Protein AF-A0A0Q4I4J4-F1 (afdb_monomer_lite)

Seco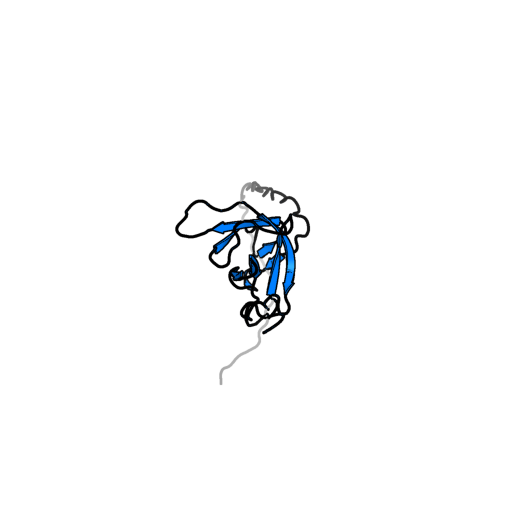ndary structure (DSSP, 8-state):
--------------------------------------------EEEGGGB-S-EE-TTS-EEEPBPTT---EEEEEETTS--TT--TTPEEEEE-SSSEEETT-EEEEE-TT--S---EEEEEEEEEE-S-TTSPPPPTT---

Radius of gyration: 31.2 Å; chains: 1; bounding box: 66×92×54 Å

Structure (mmCIF, N/CA/C/O backbone):
data_AF-A0A0Q4I4J4-F1
#
_entry.id   AF-A0A0Q4I4J4-F1
#
loop_
_atom_site.group_PDB
_atom_site.id
_atom_site.type_symbol
_atom_site.label_atom_id
_atom_site.label_alt_id
_atom_site.label_comp_id
_atom_site.label_asym_id
_atom_site.label_entity_id
_atom_site.label_seq_id
_atom_site.pdbx_PDB_ins_code
_atom_site.Cartn_x
_atom_site.Cartn_y
_atom_site.Cartn_z
_atom_site.occupancy
_atom_site.B_iso_or_equiv
_atom_site.auth_seq_id
_atom_site.auth_comp_id
_atom_site.auth_asym_id
_atom_site.auth_atom_id
_atom_site.pdbx_PDB_model_num
ATOM 1 N N . MET A 1 1 ? 38.174 52.161 -34.374 1.00 42.22 1 MET A N 1
ATOM 2 C CA . MET A 1 1 ? 38.758 51.382 -33.261 1.00 42.22 1 MET A CA 1
ATOM 3 C C . MET A 1 1 ? 38.786 52.296 -32.058 1.00 42.22 1 MET A C 1
ATOM 5 O O . MET A 1 1 ? 39.406 53.347 -32.140 1.00 42.22 1 MET A O 1
ATOM 9 N N . ILE A 1 2 ? 37.972 51.981 -31.052 1.00 45.81 2 ILE A N 1
ATOM 10 C CA . ILE A 1 2 ? 37.699 52.866 -29.919 1.00 45.81 2 ILE A CA 1
ATOM 11 C C . ILE A 1 2 ? 38.763 52.670 -28.837 1.00 45.81 2 ILE A C 1
ATOM 13 O O . ILE A 1 2 ? 39.248 51.570 -28.598 1.00 45.81 2 ILE A O 1
ATOM 17 N N . ASP A 1 3 ? 39.095 53.826 -28.287 1.00 42.03 3 ASP A N 1
ATOM 18 C CA . ASP A 1 3 ? 40.131 54.255 -27.366 1.00 42.03 3 ASP A CA 1
ATOM 19 C C . ASP A 1 3 ? 39.938 53.797 -25.900 1.00 42.03 3 ASP A C 1
ATOM 21 O O . ASP A 1 3 ? 38.825 53.477 -25.483 1.00 42.03 3 ASP A O 1
ATOM 25 N N . ARG A 1 4 ? 41.025 53.960 -25.125 1.00 48.78 4 ARG A N 1
ATOM 26 C CA . ARG A 1 4 ? 41.137 54.107 -23.650 1.00 48.78 4 ARG A CA 1
ATOM 27 C C . ARG A 1 4 ? 41.029 52.853 -22.774 1.00 48.78 4 ARG A C 1
ATOM 29 O O . ARG A 1 4 ? 40.131 52.043 -22.900 1.00 48.78 4 ARG A O 1
ATOM 36 N N . GLY A 1 5 ? 41.891 52.664 -21.779 1.00 42.19 5 GLY A N 1
ATOM 37 C CA . GLY A 1 5 ? 42.788 53.629 -21.142 1.00 42.19 5 GLY A CA 1
ATOM 38 C C . GLY A 1 5 ? 42.713 53.452 -19.630 1.00 42.19 5 GLY A C 1
ATOM 39 O O . GLY A 1 5 ? 41.722 53.794 -18.999 1.00 42.19 5 GLY A O 1
ATOM 40 N N . LYS A 1 6 ? 43.776 52.869 -19.085 1.00 48.81 6 LYS A N 1
ATOM 41 C CA . LYS A 1 6 ? 44.074 52.633 -17.671 1.00 48.81 6 LYS A CA 1
ATOM 42 C C . LYS A 1 6 ? 44.072 53.948 -16.877 1.00 48.81 6 LYS A C 1
ATOM 44 O O . LYS A 1 6 ? 44.732 54.892 -17.298 1.00 48.81 6 LYS A O 1
ATOM 49 N N . ALA A 1 7 ? 43.442 53.979 -15.705 1.00 44.41 7 ALA A N 1
ATOM 50 C CA . ALA A 1 7 ? 43.737 54.969 -14.668 1.00 44.41 7 ALA A CA 1
ATOM 51 C C . ALA A 1 7 ? 43.322 54.429 -13.293 1.00 44.41 7 ALA A C 1
ATOM 53 O O . ALA A 1 7 ? 42.141 54.215 -13.034 1.00 44.41 7 ALA A O 1
ATOM 54 N N . GLY A 1 8 ? 44.311 54.200 -12.428 1.00 47.91 8 GLY A N 1
ATOM 55 C CA . GLY A 1 8 ? 44.091 54.246 -10.986 1.00 47.91 8 GLY A CA 1
ATOM 56 C C . GLY A 1 8 ? 44.005 55.703 -10.539 1.00 47.91 8 GLY A C 1
ATOM 57 O O . GLY A 1 8 ? 44.523 56.584 -11.233 1.00 47.91 8 GLY A O 1
ATOM 58 N N . LYS A 1 9 ? 43.364 55.956 -9.398 1.00 44.50 9 LYS A N 1
ATOM 59 C CA . LYS A 1 9 ? 43.619 57.169 -8.628 1.00 44.50 9 LYS A CA 1
ATOM 60 C C . LYS A 1 9 ? 43.201 56.990 -7.175 1.00 44.50 9 LYS A C 1
ATOM 62 O O . LYS A 1 9 ? 42.030 56.792 -6.860 1.00 44.50 9 LYS A O 1
ATOM 67 N N . ASP A 1 10 ? 44.219 57.055 -6.346 1.00 49.88 10 ASP A N 1
ATOM 68 C CA . ASP A 1 10 ? 44.202 57.285 -4.915 1.00 49.88 10 ASP A CA 1
ATOM 69 C C . ASP A 1 10 ? 43.693 58.717 -4.668 1.00 49.88 10 ASP A C 1
ATOM 71 O O . ASP A 1 10 ? 43.941 59.596 -5.490 1.00 49.88 10 ASP A O 1
ATOM 75 N N . ASP A 1 11 ? 42.949 58.955 -3.586 1.00 47.47 11 ASP A N 1
ATOM 76 C CA . ASP A 1 11 ? 43.276 60.007 -2.612 1.00 47.47 11 ASP A CA 1
ATOM 77 C C . ASP A 1 11 ? 42.147 60.237 -1.600 1.00 47.47 11 ASP A C 1
ATOM 79 O O . ASP A 1 11 ? 40.969 60.438 -1.902 1.00 47.47 11 ASP A O 1
ATOM 83 N N . ILE A 1 12 ? 42.596 60.209 -0.353 1.00 48.97 12 ILE A N 1
ATOM 84 C CA . ILE A 1 12 ? 41.953 60.637 0.882 1.00 48.97 12 ILE A CA 1
ATOM 85 C C . ILE A 1 12 ? 41.789 62.168 0.848 1.00 48.97 12 ILE A C 1
ATOM 87 O O . ILE A 1 12 ? 42.652 62.839 0.294 1.00 48.97 12 ILE A O 1
ATOM 91 N N . MET A 1 13 ? 40.738 62.723 1.481 1.00 39.50 13 MET A N 1
ATOM 92 C CA . MET A 1 13 ? 40.829 63.790 2.511 1.00 39.50 13 MET A CA 1
ATOM 93 C C . MET A 1 13 ? 39.530 64.625 2.672 1.00 39.50 13 MET A C 1
ATOM 95 O O . MET A 1 13 ? 39.093 65.329 1.771 1.00 39.50 13 MET A O 1
ATOM 99 N N . THR A 1 14 ? 39.002 64.602 3.906 1.00 46.66 14 THR A N 1
ATOM 100 C CA . THR A 1 14 ? 38.382 65.720 4.660 1.00 46.66 14 THR A CA 1
ATOM 101 C C . THR A 1 14 ? 37.028 66.323 4.253 1.00 46.66 14 THR A C 1
ATOM 103 O O . THR A 1 14 ? 36.924 67.083 3.296 1.00 46.66 14 THR A O 1
ATOM 106 N N . ARG A 1 15 ? 36.040 66.153 5.154 1.00 43.78 15 ARG A N 1
ATOM 107 C CA . ARG A 1 15 ? 35.128 67.186 5.724 1.00 43.78 15 ARG A CA 1
ATOM 108 C C . ARG A 1 15 ? 34.183 66.494 6.726 1.00 43.78 15 ARG A C 1
ATOM 110 O O . ARG A 1 15 ? 33.425 65.621 6.344 1.00 43.78 15 ARG A O 1
ATOM 117 N N . SER A 1 16 ? 34.386 66.627 8.037 1.00 42.59 16 SER A N 1
ATOM 118 C CA . SER A 1 16 ? 33.850 67.687 8.909 1.00 42.59 16 SER A CA 1
ATOM 119 C C . SER A 1 16 ? 32.333 67.887 8.769 1.00 42.59 16 SER A C 1
ATOM 121 O O . SER A 1 16 ? 31.892 68.486 7.791 1.00 42.59 16 SER A O 1
ATOM 123 N N . GLY A 1 17 ? 31.559 67.436 9.767 1.00 41.88 17 GLY A N 1
ATOM 124 C CA . GLY A 1 17 ? 30.213 67.959 10.006 1.00 41.88 17 GLY A CA 1
ATOM 125 C C . GLY A 1 17 ? 29.152 66.979 10.521 1.00 41.88 17 GLY A C 1
ATOM 126 O O . GLY A 1 17 ? 28.604 66.202 9.756 1.00 41.88 17 GLY A O 1
ATOM 127 N N . ILE A 1 18 ? 28.762 67.204 11.780 1.00 52.38 18 ILE A N 1
ATOM 128 C CA . ILE A 1 18 ? 27.380 67.140 12.292 1.00 52.38 18 ILE A CA 1
ATOM 129 C C . ILE A 1 18 ? 26.865 65.768 12.768 1.00 52.38 1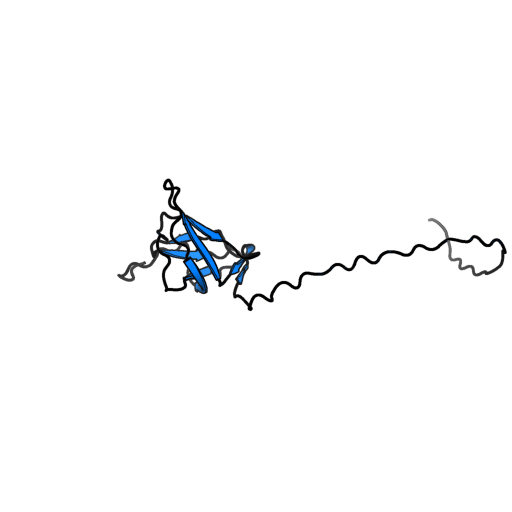8 ILE A C 1
ATOM 131 O O . ILE A 1 18 ? 26.288 64.960 12.050 1.00 52.38 18 ILE A O 1
ATOM 135 N N . THR A 1 19 ? 27.014 65.610 14.081 1.00 50.81 19 THR A N 1
ATOM 136 C CA . THR A 1 19 ? 26.124 64.956 15.044 1.00 50.81 19 THR A CA 1
ATOM 137 C C . THR A 1 19 ? 24.645 64.940 14.632 1.00 50.81 19 THR A C 1
ATOM 139 O O . THR A 1 19 ? 24.017 65.993 14.548 1.00 50.81 19 THR A O 1
ATOM 142 N N . ALA A 1 20 ? 24.049 63.752 14.518 1.00 53.38 20 ALA A N 1
ATOM 143 C CA . ALA A 1 20 ? 22.611 63.569 14.691 1.00 53.38 20 ALA A CA 1
ATOM 144 C C . ALA A 1 20 ? 22.334 62.223 15.372 1.00 53.38 20 ALA A C 1
ATOM 146 O O . ALA A 1 20 ? 22.524 61.147 14.812 1.00 53.38 20 ALA A O 1
ATOM 147 N N . LEU A 1 21 ? 21.911 62.356 16.625 1.00 50.31 21 LEU A N 1
ATOM 148 C CA . LEU A 1 21 ? 21.213 61.393 17.461 1.00 50.31 21 LEU A CA 1
ATOM 149 C C . LEU A 1 21 ? 20.211 60.566 16.628 1.00 50.31 21 LEU A C 1
ATOM 151 O O . LEU A 1 21 ? 19.261 61.133 16.092 1.00 50.31 21 LEU A O 1
ATOM 155 N N . PHE A 1 22 ? 20.369 59.243 16.566 1.00 49.72 22 PHE A N 1
ATOM 156 C CA . PHE A 1 22 ? 19.244 58.357 16.269 1.00 49.72 22 PHE A CA 1
ATOM 157 C C . PHE A 1 22 ? 19.052 57.367 17.409 1.00 49.72 22 PHE A C 1
ATOM 159 O O . PHE A 1 22 ? 19.951 56.638 17.823 1.00 49.72 22 PHE A O 1
ATOM 166 N N . LEU A 1 23 ? 17.850 57.482 17.956 1.00 51.28 23 LEU A N 1
ATOM 167 C CA . LEU A 1 23 ? 17.321 56.863 19.149 1.00 51.28 23 LEU A CA 1
ATOM 168 C C . LEU A 1 23 ? 17.266 55.336 19.054 1.00 51.28 23 LEU A C 1
ATOM 170 O O . LEU A 1 23 ? 16.979 54.772 18.001 1.00 51.28 23 LEU A O 1
ATOM 174 N N . LEU A 1 24 ? 17.471 54.724 20.223 1.00 52.47 24 LEU A N 1
ATOM 175 C CA . LEU A 1 24 ? 16.871 53.476 20.698 1.00 52.47 24 LEU A CA 1
ATOM 176 C C . LEU A 1 24 ? 15.816 52.868 19.754 1.00 52.47 24 LEU A C 1
ATOM 178 O O . LEU A 1 24 ? 14.653 53.265 19.755 1.00 52.47 24 LEU A O 1
ATOM 182 N N . GLY A 1 25 ? 16.213 51.817 19.043 1.00 41.62 25 GLY A N 1
ATOM 183 C CA . GLY A 1 25 ? 15.308 50.794 18.536 1.00 41.62 25 GLY A CA 1
ATOM 184 C C . GLY A 1 25 ? 15.603 49.492 19.266 1.00 41.62 25 GLY A C 1
ATOM 185 O O . GLY A 1 25 ? 16.424 48.704 18.809 1.00 41.62 25 GLY A O 1
ATOM 186 N N . ILE A 1 26 ? 14.974 49.279 20.426 1.00 57.19 26 ILE A N 1
ATOM 187 C CA . ILE A 1 26 ? 14.957 47.972 21.092 1.00 57.19 26 ILE A CA 1
ATOM 188 C C . ILE A 1 26 ? 14.103 47.061 20.207 1.00 57.19 26 ILE A C 1
ATOM 190 O O . ILE A 1 26 ? 12.879 47.036 20.309 1.00 57.19 26 ILE A O 1
ATOM 194 N N . GLY A 1 27 ? 14.750 46.370 19.270 1.00 44.69 27 GLY A N 1
ATOM 195 C CA . GLY A 1 27 ? 14.115 45.324 18.485 1.00 44.69 27 GLY A CA 1
ATOM 196 C C . GLY A 1 27 ? 13.768 44.164 19.409 1.00 44.69 27 GLY A C 1
ATOM 197 O O . GLY A 1 27 ? 14.662 43.458 19.871 1.00 44.69 27 GLY A O 1
ATOM 198 N N . LEU A 1 28 ? 12.476 43.982 19.694 1.00 51.12 28 LEU A N 1
ATOM 199 C CA . LEU A 1 28 ? 11.952 42.753 20.281 1.00 51.12 28 LEU A CA 1
ATOM 200 C C . LEU A 1 28 ? 12.354 41.586 19.369 1.00 51.12 28 LEU A C 1
ATOM 202 O O . LEU A 1 28 ? 11.781 41.397 18.298 1.00 51.12 28 LEU A O 1
ATOM 206 N N . ALA A 1 29 ? 13.346 40.806 19.793 1.00 51.91 29 ALA A N 1
ATOM 207 C CA . ALA A 1 29 ? 13.642 39.519 19.191 1.00 51.9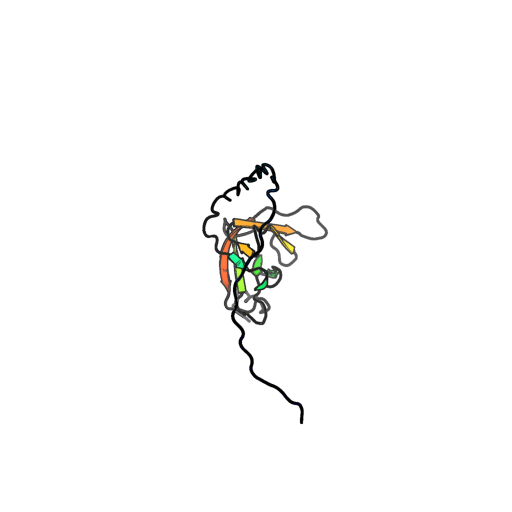1 29 ALA A CA 1
ATOM 208 C C . ALA A 1 29 ? 12.473 38.576 19.511 1.00 51.91 29 ALA A C 1
ATOM 210 O O . ALA A 1 29 ? 12.346 38.073 20.626 1.00 51.91 29 ALA A O 1
ATOM 211 N N . THR A 1 30 ? 11.578 38.371 18.547 1.00 55.09 30 THR A N 1
ATOM 212 C CA . THR A 1 30 ? 10.558 37.325 18.612 1.00 55.09 30 THR A CA 1
ATOM 213 C C . THR A 1 30 ? 11.265 35.976 18.590 1.00 55.09 30 THR A C 1
ATOM 215 O O . THR A 1 30 ? 11.782 35.547 17.559 1.00 55.09 30 THR A O 1
ATOM 218 N N . ILE A 1 31 ? 11.332 35.327 19.750 1.00 53.81 31 ILE A N 1
ATOM 219 C CA . ILE A 1 31 ? 11.866 33.978 19.899 1.00 53.81 31 ILE A CA 1
ATOM 220 C C . ILE A 1 31 ? 10.838 33.037 19.268 1.00 53.81 31 ILE A C 1
ATOM 222 O O . ILE A 1 31 ? 9.804 32.744 19.868 1.00 53.81 31 ILE A O 1
ATOM 226 N N . SER A 1 32 ? 11.087 32.597 18.036 1.00 49.62 32 SER A N 1
ATOM 227 C CA . SER A 1 32 ? 10.320 31.512 17.429 1.00 49.62 32 SER A CA 1
ATOM 228 C C . SER A 1 32 ? 10.574 30.244 18.238 1.00 49.62 32 SER A C 1
ATOM 230 O O . SER A 1 32 ? 11.616 29.605 18.104 1.00 49.62 32 SER A O 1
ATOM 232 N N . VAL A 1 33 ? 9.631 29.892 19.110 1.00 54.72 33 VAL A N 1
ATOM 233 C CA . VAL A 1 33 ? 9.593 28.580 19.752 1.00 54.72 33 VAL A CA 1
ATOM 234 C C . VAL A 1 33 ? 9.265 27.576 18.653 1.00 54.72 33 VAL A C 1
ATOM 236 O O . VAL A 1 33 ? 8.111 27.412 18.264 1.00 54.72 33 VAL A O 1
ATOM 239 N N . ALA A 1 34 ? 10.297 26.937 18.107 1.00 56.03 34 ALA A N 1
ATOM 240 C CA . ALA A 1 34 ? 10.120 25.731 17.321 1.00 56.03 34 ALA A CA 1
ATOM 241 C C . ALA A 1 34 ? 9.546 24.680 18.273 1.00 56.03 34 ALA A C 1
ATOM 243 O O . ALA A 1 34 ? 10.224 24.232 19.198 1.00 56.03 34 ALA A O 1
ATOM 244 N N . THR A 1 35 ? 8.278 24.321 18.087 1.00 52.62 35 THR A N 1
ATOM 245 C CA . THR A 1 35 ? 7.713 23.138 18.726 1.00 52.62 35 THR A CA 1
ATOM 246 C C . THR A 1 35 ? 8.558 21.965 18.257 1.00 52.62 35 THR A C 1
ATOM 248 O O . THR A 1 35 ? 8.502 21.602 17.080 1.00 52.62 35 THR A O 1
ATOM 251 N N . ALA A 1 36 ? 9.403 21.441 19.144 1.00 47.62 36 ALA A N 1
ATOM 252 C CA . ALA A 1 36 ? 10.148 20.221 18.907 1.00 47.62 36 ALA A CA 1
ATOM 253 C C . ALA A 1 36 ? 9.119 19.128 18.611 1.00 47.62 36 ALA A C 1
ATOM 255 O O . ALA A 1 36 ? 8.435 18.652 19.515 1.00 47.62 36 ALA A O 1
ATOM 256 N N . GLY A 1 37 ? 8.938 18.822 17.325 1.00 51.72 37 GLY A N 1
ATOM 257 C CA . GLY A 1 37 ? 8.138 17.687 16.905 1.00 51.72 37 GLY A CA 1
ATOM 258 C C . GLY A 1 37 ? 8.727 16.462 17.578 1.00 51.72 37 GLY A C 1
ATOM 259 O O . GLY A 1 37 ? 9.938 16.248 17.511 1.00 51.72 37 GLY A O 1
ATOM 260 N N . GLU A 1 38 ? 7.879 15.717 18.279 1.00 51.97 38 GLU A N 1
ATOM 261 C CA . GLU A 1 38 ? 8.221 14.418 18.834 1.00 51.97 38 GLU A CA 1
ATOM 262 C C . GLU A 1 38 ? 8.959 13.635 17.747 1.00 51.97 38 GLU A C 1
ATOM 264 O O . GLU A 1 38 ? 8.451 13.512 16.629 1.00 51.97 38 GLU A O 1
ATOM 269 N N . ALA A 1 39 ? 10.200 13.228 18.030 1.00 48.38 39 ALA A N 1
ATOM 270 C CA . ALA A 1 39 ? 11.015 12.492 17.082 1.00 48.38 39 ALA A CA 1
ATOM 271 C C . ALA A 1 39 ? 10.285 11.183 16.785 1.00 48.38 39 ALA A C 1
ATOM 273 O O . ALA A 1 39 ? 10.345 10.226 17.558 1.00 48.38 39 ALA A O 1
ATOM 274 N N . VAL A 1 40 ? 9.520 11.189 15.694 1.00 55.31 40 VAL A N 1
ATOM 275 C CA . VAL A 1 40 ? 8.824 10.015 15.197 1.00 55.31 40 VAL A CA 1
ATOM 276 C C . VAL A 1 40 ? 9.914 8.962 14.999 1.00 55.31 40 VAL A C 1
ATOM 278 O O . VAL A 1 40 ? 10.925 9.284 14.367 1.00 55.31 40 VAL A O 1
ATOM 281 N N . PRO A 1 41 ? 9.772 7.750 15.572 1.00 57.03 41 PRO A N 1
ATOM 282 C CA . PRO A 1 41 ? 10.745 6.684 15.361 1.00 57.03 41 PRO A CA 1
ATOM 283 C C . PRO A 1 41 ? 11.018 6.549 13.865 1.00 57.03 41 PRO A C 1
ATOM 285 O O . PRO A 1 41 ? 10.117 6.830 13.076 1.00 57.03 41 PRO A O 1
ATOM 288 N N . ASP A 1 42 ? 12.239 6.163 13.493 1.00 64.12 42 ASP A N 1
ATOM 289 C CA . ASP A 1 42 ? 12.672 6.024 12.098 1.00 64.12 42 ASP A CA 1
ATOM 290 C C . ASP A 1 42 ? 11.744 5.042 11.363 1.00 64.12 42 ASP A C 1
ATOM 292 O O . ASP A 1 42 ? 11.919 3.825 11.396 1.00 64.12 42 ASP A O 1
ATOM 296 N N . ARG A 1 43 ? 10.652 5.577 10.809 1.00 75.38 43 ARG A N 1
ATOM 297 C CA . ARG A 1 43 ? 9.601 4.819 10.142 1.00 75.38 43 ARG A CA 1
ATOM 298 C C . ARG A 1 43 ? 10.077 4.583 8.737 1.00 75.38 43 ARG A C 1
ATOM 300 O O . ARG A 1 43 ? 10.413 5.525 8.014 1.00 75.38 43 ARG A O 1
ATOM 307 N N . ARG A 1 44 ? 10.045 3.327 8.310 1.00 86.75 44 ARG A N 1
ATOM 308 C CA . ARG A 1 44 ? 10.375 3.022 6.929 1.00 86.75 44 ARG A CA 1
ATOM 309 C C . ARG A 1 44 ? 9.280 3.573 6.021 1.00 86.75 44 ARG A C 1
ATOM 311 O O . ARG A 1 44 ? 8.151 3.094 6.014 1.00 86.75 44 ARG A O 1
ATOM 318 N N . CYS A 1 45 ? 9.624 4.598 5.256 1.00 90.56 45 CYS A N 1
ATOM 319 C CA . CYS A 1 45 ? 8.690 5.261 4.360 1.00 90.56 45 CYS A CA 1
ATOM 320 C C . CYS A 1 45 ? 9.076 5.046 2.898 1.00 90.56 45 CYS A C 1
ATOM 322 O O . CYS A 1 45 ? 10.248 5.105 2.519 1.00 90.56 45 CYS A O 1
ATOM 324 N N . VAL A 1 46 ? 8.065 4.866 2.056 1.00 91.25 46 VAL A N 1
ATOM 325 C C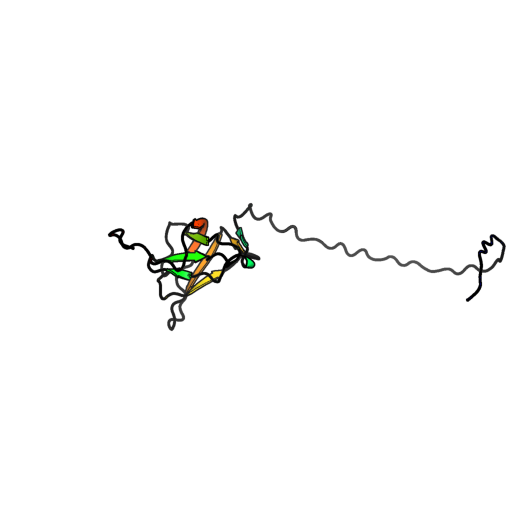A . VAL A 1 46 ? 8.173 4.953 0.603 1.00 91.25 46 VAL A CA 1
ATOM 326 C C . VAL A 1 46 ? 7.649 6.317 0.180 1.00 91.25 46 VAL A C 1
ATOM 328 O O . VAL A 1 46 ? 6.502 6.669 0.440 1.00 91.25 46 VAL A O 1
ATOM 331 N N . VAL A 1 47 ? 8.503 7.103 -0.472 1.00 91.38 47 VAL A N 1
ATOM 332 C CA . VAL A 1 47 ? 8.145 8.448 -0.941 1.00 91.38 47 VAL A CA 1
ATOM 333 C C . VAL A 1 47 ? 7.013 8.350 -1.962 1.00 91.38 47 VAL A C 1
ATOM 335 O O . VAL A 1 47 ? 7.141 7.624 -2.949 1.00 91.38 47 VAL A O 1
ATOM 338 N N . GLN A 1 48 ? 5.934 9.113 -1.764 1.00 90.25 48 GLN A N 1
ATOM 339 C CA . GLN A 1 48 ? 4.723 9.003 -2.582 1.00 90.25 48 GLN A CA 1
ATOM 340 C C . GLN A 1 48 ? 4.985 9.336 -4.057 1.00 90.25 48 GLN A C 1
ATOM 342 O O . GLN A 1 48 ? 4.393 8.725 -4.934 1.00 90.25 48 GLN A O 1
ATOM 347 N N . SER A 1 49 ? 5.930 10.234 -4.354 1.00 89.75 49 SER A N 1
ATOM 348 C CA . SER A 1 49 ? 6.314 10.571 -5.733 1.00 89.75 49 SER A CA 1
ATOM 349 C C . SER A 1 49 ? 7.041 9.450 -6.484 1.00 89.75 49 SER A C 1
ATOM 351 O O . SER A 1 49 ? 7.175 9.528 -7.701 1.00 89.75 49 SER A O 1
ATOM 353 N N . ARG A 1 50 ? 7.522 8.412 -5.787 1.00 89.31 50 ARG A N 1
ATOM 354 C CA . ARG A 1 50 ? 8.228 7.269 -6.394 1.00 89.31 50 ARG A CA 1
ATOM 355 C C . ARG A 1 50 ? 7.316 6.095 -6.723 1.00 89.31 50 ARG A C 1
ATOM 357 O O . ARG A 1 50 ? 7.771 5.137 -7.345 1.00 89.31 50 ARG A O 1
ATOM 364 N N . VAL A 1 51 ? 6.058 6.164 -6.307 1.00 90.88 51 VAL A N 1
ATOM 365 C CA . VAL A 1 51 ? 5.061 5.122 -6.530 1.00 90.88 51 VAL A CA 1
ATOM 366 C C . VAL A 1 51 ? 3.789 5.723 -7.125 1.00 90.88 51 VAL A C 1
ATOM 368 O O . VAL A 1 51 ? 3.533 6.920 -7.025 1.00 90.88 51 VAL A O 1
ATOM 371 N N . ALA A 1 52 ? 2.998 4.894 -7.790 1.00 89.75 52 ALA A N 1
ATOM 372 C CA . ALA A 1 52 ? 1.656 5.240 -8.223 1.00 89.75 52 ALA A CA 1
ATOM 373 C C . ALA A 1 52 ? 0.675 5.233 -7.035 1.00 89.75 52 ALA A C 1
ATOM 375 O O . ALA A 1 52 ? 1.036 4.935 -5.891 1.00 89.75 52 ALA A O 1
ATOM 376 N N . ALA A 1 53 ? -0.589 5.553 -7.320 1.00 88.06 53 ALA A N 1
ATOM 377 C CA . ALA A 1 53 ? -1.663 5.386 -6.349 1.00 88.06 53 ALA A CA 1
ATOM 378 C C . ALA A 1 53 ? -1.744 3.918 -5.865 1.00 88.06 53 ALA A C 1
ATOM 380 O O . ALA A 1 53 ? -1.444 3.010 -6.647 1.00 88.06 53 ALA A O 1
ATOM 381 N N . PRO A 1 54 ? -2.133 3.671 -4.601 1.00 92.31 54 PRO A N 1
ATOM 382 C CA . PRO A 1 54 ? -2.243 2.320 -4.063 1.00 92.31 54 PRO A CA 1
ATOM 383 C C . PRO A 1 54 ? -3.334 1.523 -4.784 1.00 92.31 54 PRO A C 1
ATOM 385 O O . PRO A 1 54 ? -4.407 2.057 -5.066 1.00 92.31 54 PRO A O 1
ATOM 388 N N . VAL A 1 55 ? -3.077 0.243 -5.044 1.00 92.50 55 VAL A N 1
ATOM 389 C CA . VAL A 1 55 ? -4.010 -0.659 -5.739 1.00 92.50 55 VAL A CA 1
ATOM 390 C C . VAL A 1 55 ? -4.225 -1.915 -4.908 1.00 92.50 55 VAL A C 1
ATOM 392 O O . VAL A 1 55 ? -3.266 -2.494 -4.397 1.00 92.50 55 VAL A O 1
ATOM 395 N N . VAL A 1 56 ? -5.479 -2.342 -4.773 1.00 92.38 56 VAL A N 1
ATOM 396 C CA . VAL A 1 56 ? -5.825 -3.640 -4.182 1.00 92.38 56 VAL A CA 1
ATOM 397 C C . VAL A 1 56 ? -5.933 -4.663 -5.306 1.00 92.38 56 VAL A C 1
ATOM 399 O O . VAL A 1 56 ? -6.642 -4.420 -6.278 1.00 92.38 56 VAL A O 1
ATOM 402 N N . ARG A 1 57 ? -5.216 -5.782 -5.195 1.00 91.00 57 ARG A N 1
ATOM 403 C CA . ARG A 1 57 ? -5.246 -6.867 -6.192 1.00 91.00 57 ARG A CA 1
ATOM 404 C C . ARG A 1 57 ? -6.197 -7.994 -5.786 1.00 91.00 57 ARG A C 1
ATOM 406 O O . ARG A 1 57 ? -6.727 -8.000 -4.676 1.00 91.00 57 ARG A O 1
ATOM 413 N N . ASP A 1 58 ? -6.364 -8.962 -6.689 1.00 88.81 58 ASP A N 1
ATOM 414 C CA . ASP A 1 58 ? -7.206 -10.160 -6.525 1.00 88.81 58 ASP A CA 1
ATOM 415 C C . ASP A 1 58 ? -6.860 -11.022 -5.306 1.00 88.81 58 ASP A C 1
ATOM 417 O O . ASP A 1 58 ? -7.727 -11.696 -4.755 1.00 88.81 58 ASP A O 1
ATOM 421 N N . ASP A 1 59 ? -5.621 -10.947 -4.822 1.00 88.31 59 ASP A N 1
ATOM 422 C CA . ASP A 1 59 ? -5.185 -11.614 -3.592 1.00 88.31 59 ASP A CA 1
ATOM 423 C C . ASP A 1 59 ? -5.553 -10.852 -2.303 1.00 88.31 59 ASP A C 1
ATOM 425 O O . ASP A 1 59 ? -5.169 -11.261 -1.206 1.00 88.31 59 ASP A O 1
ATOM 429 N N . GLY A 1 60 ? -6.284 -9.737 -2.414 1.00 89.19 60 GLY A N 1
ATOM 430 C CA . GLY A 1 60 ? -6.719 -8.912 -1.286 1.00 89.19 60 GLY A CA 1
ATOM 431 C C . GLY A 1 60 ? -5.595 -8.103 -0.636 1.00 89.19 60 GLY A C 1
ATOM 432 O O . GLY A 1 60 ? -5.766 -7.586 0.471 1.00 89.19 60 GLY A O 1
ATOM 433 N N . ARG A 1 61 ? -4.430 -7.986 -1.285 1.00 93.12 61 ARG A N 1
ATOM 434 C CA . ARG A 1 61 ? -3.284 -7.236 -0.755 1.00 93.12 61 ARG A CA 1
ATOM 435 C C . ARG A 1 61 ? -3.201 -5.851 -1.383 1.00 93.12 61 ARG A C 1
ATOM 437 O O . ARG A 1 61 ? -3.628 -5.625 -2.514 1.00 93.12 61 ARG A O 1
ATOM 444 N N . LEU A 1 62 ? -2.629 -4.916 -0.625 1.00 95.00 62 LEU A N 1
ATOM 445 C CA . LEU A 1 62 ? -2.408 -3.542 -1.062 1.00 95.00 62 LEU A CA 1
ATOM 446 C C . LEU A 1 62 ? -1.004 -3.387 -1.644 1.00 95.00 62 LEU A C 1
ATOM 448 O O . LEU A 1 62 ? -0.010 -3.633 -0.956 1.00 95.00 62 LEU A O 1
ATOM 452 N N . TYR A 1 63 ? -0.938 -2.921 -2.883 1.00 94.81 63 TYR A N 1
ATOM 453 C CA . TYR A 1 63 ? 0.289 -2.708 -3.632 1.00 94.81 63 TYR A CA 1
ATOM 454 C C . TYR A 1 63 ? 0.551 -1.221 -3.848 1.00 94.81 63 TYR A C 1
ATOM 456 O O . TYR A 1 63 ? -0.346 -0.451 -4.189 1.00 94.81 63 TYR A O 1
ATOM 464 N N . PHE A 1 64 ? 1.818 -0.839 -3.723 1.00 93.75 64 PHE A N 1
ATOM 465 C CA . PHE A 1 64 ? 2.347 0.455 -4.136 1.00 93.75 64 PHE A CA 1
ATOM 466 C C . PHE A 1 64 ? 3.256 0.219 -5.337 1.00 93.75 64 PHE A C 1
ATOM 468 O O . PHE A 1 64 ? 4.410 -0.195 -5.187 1.00 93.75 64 PHE A O 1
ATOM 475 N N . ARG A 1 65 ? 2.714 0.423 -6.538 1.00 92.25 65 ARG A N 1
ATOM 476 C CA . ARG A 1 65 ? 3.444 0.199 -7.790 1.00 92.25 65 ARG A CA 1
ATOM 477 C C . ARG A 1 65 ? 4.531 1.252 -7.958 1.00 92.25 65 ARG A C 1
ATOM 479 O O . ARG A 1 65 ? 4.230 2.437 -7.867 1.00 92.25 65 ARG A O 1
ATOM 486 N N . GLY A 1 66 ? 5.767 0.839 -8.220 1.00 90.19 66 GLY A N 1
ATOM 487 C CA . GLY A 1 66 ? 6.845 1.765 -8.573 1.00 90.19 66 GLY A CA 1
ATOM 488 C C . GLY A 1 66 ? 6.529 2.558 -9.846 1.00 90.19 66 GLY A C 1
ATOM 489 O O . GLY A 1 66 ? 5.847 2.062 -10.741 1.00 90.19 66 GLY A O 1
ATOM 490 N N . GLN A 1 67 ? 7.001 3.800 -9.936 1.00 87.56 67 GLN A N 1
ATOM 491 C CA . GLN A 1 67 ? 6.918 4.574 -11.181 1.00 87.56 67 GLN A CA 1
ATOM 492 C C . GLN A 1 67 ? 7.754 3.914 -12.304 1.00 87.56 67 GLN A C 1
ATOM 494 O O . GLN A 1 67 ? 8.694 3.173 -12.011 1.00 87.56 67 GLN A O 1
ATOM 499 N N . PRO A 1 68 ? 7.484 4.180 -13.597 1.00 81.88 68 PRO A N 1
ATOM 500 C CA . PRO A 1 68 ? 8.204 3.542 -14.708 1.00 81.88 68 PRO A CA 1
ATOM 501 C C . PRO A 1 68 ? 9.732 3.728 -14.676 1.00 81.88 68 PRO A C 1
ATOM 503 O O . PRO A 1 68 ? 10.479 2.857 -15.122 1.00 81.88 68 PRO A O 1
ATOM 506 N N . ASP A 1 69 ? 10.209 4.849 -14.128 1.00 81.94 69 ASP A N 1
ATOM 507 C CA . ASP A 1 69 ? 11.632 5.151 -13.937 1.00 81.94 69 ASP A CA 1
ATOM 508 C C . ASP A 1 69 ? 12.248 4.407 -12.737 1.00 81.94 69 ASP A C 1
ATOM 510 O O . ASP A 1 69 ? 13.463 4.199 -12.673 1.00 81.94 69 ASP A O 1
ATOM 514 N N . ARG A 1 70 ? 11.417 3.971 -11.785 1.00 73.44 70 ARG A N 1
ATOM 515 C CA . ARG A 1 70 ? 11.791 3.256 -10.561 1.00 73.44 70 ARG A CA 1
ATOM 516 C C . ARG A 1 70 ? 10.939 1.998 -10.419 1.00 73.44 70 ARG A C 1
ATOM 518 O O . ARG A 1 70 ? 9.937 1.986 -9.718 1.00 73.44 70 ARG A O 1
ATOM 525 N N . LYS A 1 71 ? 11.414 0.898 -11.004 1.00 78.56 71 LYS A N 1
ATOM 526 C CA . LYS A 1 71 ? 10.760 -0.428 -11.022 1.00 78.56 71 LYS A CA 1
ATOM 527 C C . LYS A 1 71 ? 10.583 -1.117 -9.652 1.00 78.56 71 LYS A C 1
ATOM 529 O O . LYS A 1 71 ? 10.325 -2.314 -9.608 1.00 78.56 71 LYS A O 1
ATOM 534 N N . GLN A 1 72 ? 10.771 -0.414 -8.535 1.00 90.12 72 GLN A N 1
ATOM 535 C CA . GLN A 1 72 ? 10.611 -1.002 -7.208 1.00 90.12 72 GLN A CA 1
ATOM 536 C C . GLN A 1 72 ? 9.182 -0.798 -6.714 1.00 90.12 72 GLN A C 1
ATOM 538 O O . GLN A 1 72 ? 8.784 0.321 -6.392 1.00 90.12 72 GLN A O 1
ATOM 543 N N . SER A 1 73 ? 8.452 -1.900 -6.601 1.00 92.81 73 SER A N 1
ATOM 544 C CA . SER A 1 73 ? 7.114 -1.937 -6.015 1.00 92.81 73 SER A CA 1
ATOM 545 C C . SER A 1 73 ? 7.164 -2.431 -4.572 1.00 92.81 73 SER A C 1
ATOM 547 O O . SER A 1 73 ? 8.165 -3.008 -4.133 1.00 92.81 73 SER A O 1
ATOM 549 N N . TYR A 1 74 ? 6.084 -2.212 -3.827 1.00 94.44 74 TYR A N 1
ATOM 550 C CA . TYR A 1 74 ? 5.963 -2.635 -2.432 1.00 94.44 74 TYR A CA 1
ATOM 551 C C . TYR A 1 74 ? 4.584 -3.219 -2.147 1.00 94.44 74 TYR A C 1
ATOM 553 O O . TYR A 1 74 ? 3.598 -2.824 -2.767 1.00 94.44 74 TYR A O 1
ATOM 561 N N . ILE A 1 75 ? 4.518 -4.117 -1.167 1.00 94.88 75 ILE A N 1
ATOM 562 C CA . ILE A 1 75 ? 3.276 -4.653 -0.613 1.00 94.88 75 ILE A CA 1
ATOM 563 C C . ILE A 1 75 ? 3.137 -4.184 0.835 1.00 94.88 75 ILE A C 1
ATOM 565 O O . ILE A 1 75 ? 4.089 -4.289 1.615 1.00 94.88 75 ILE A O 1
ATOM 569 N N . ALA A 1 76 ? 1.951 -3.698 1.203 1.00 95.94 76 ALA A N 1
ATOM 570 C CA . ALA A 1 76 ? 1.627 -3.412 2.595 1.00 95.94 76 ALA A CA 1
ATOM 571 C C . ALA A 1 76 ? 1.423 -4.716 3.371 1.00 95.94 76 ALA A C 1
ATOM 573 O O . ALA A 1 76 ? 0.586 -5.544 3.003 1.00 95.94 76 ALA A O 1
ATOM 574 N N . VAL A 1 77 ? 2.145 -4.872 4.477 1.00 95.94 77 VAL A N 1
ATOM 575 C CA . VAL A 1 77 ? 1.830 -5.872 5.498 1.00 95.94 77 VAL A CA 1
ATOM 576 C C . VAL A 1 77 ? 1.152 -5.151 6.652 1.00 95.94 77 VAL A C 1
ATOM 578 O O . VAL A 1 77 ? 1.646 -4.128 7.119 1.00 95.94 77 VAL A O 1
ATOM 581 N N . PHE A 1 78 ? -0.002 -5.650 7.089 1.00 96.31 78 PHE A N 1
ATOM 582 C CA . PHE A 1 78 ? -0.802 -5.016 8.136 1.00 96.31 78 PHE A CA 1
ATOM 583 C C . PHE A 1 78 ? -0.527 -5.629 9.504 1.00 96.31 78 PHE A C 1
ATOM 585 O O . PHE A 1 78 ? -0.234 -6.821 9.618 1.00 96.31 78 PHE A O 1
ATOM 592 N N . LYS A 1 79 ? -0.703 -4.839 10.566 1.00 95.12 79 LYS A N 1
ATOM 593 C CA . LYS A 1 79 ? -0.746 -5.372 11.932 1.00 95.12 79 LYS A CA 1
ATOM 594 C C . LYS A 1 79 ? -1.919 -6.345 12.048 1.00 95.12 79 LYS A C 1
ATOM 596 O O . LYS A 1 79 ? -3.047 -5.984 11.733 1.00 95.12 79 LYS A O 1
ATOM 601 N N . GLY A 1 80 ? -1.645 -7.577 12.474 1.00 92.12 80 GLY A N 1
ATOM 602 C CA . GLY A 1 80 ? -2.623 -8.674 12.434 1.00 92.12 80 GLY A CA 1
ATOM 603 C C . GLY A 1 80 ? -2.654 -9.452 11.108 1.00 92.12 80 GLY A C 1
ATOM 604 O O . GLY A 1 80 ? -3.458 -10.366 10.960 1.00 92.12 80 GLY A O 1
ATOM 605 N N . GLY A 1 81 ? -1.773 -9.127 10.157 1.00 89.56 81 GLY A N 1
ATOM 606 C CA . GLY A 1 81 ? -1.517 -9.884 8.928 1.00 89.56 81 GLY A CA 1
ATOM 607 C C . GLY A 1 81 ? -2.419 -9.529 7.744 1.00 89.56 81 GLY A C 1
ATOM 608 O O . GLY A 1 81 ? -1.944 -9.523 6.611 1.00 89.56 81 GLY A O 1
ATOM 609 N N . PHE A 1 82 ? -3.685 -9.183 7.982 1.00 89.25 82 PHE A N 1
ATOM 610 C CA . PHE A 1 82 ? -4.649 -8.850 6.930 1.00 89.25 82 PHE A CA 1
ATOM 611 C C . PHE A 1 82 ? -5.454 -7.592 7.269 1.00 89.25 82 PHE A C 1
ATOM 613 O O . PHE A 1 82 ? -5.608 -7.239 8.438 1.00 89.25 82 PHE A O 1
ATOM 620 N N . CYS A 1 83 ? -5.986 -6.925 6.242 1.00 91.69 83 CYS A N 1
ATOM 621 C CA . CYS A 1 83 ? -6.883 -5.787 6.411 1.00 91.69 83 CYS A CA 1
ATOM 622 C C . CYS A 1 83 ? -8.298 -6.152 5.943 1.00 91.69 83 CYS A C 1
ATOM 624 O O . CYS A 1 83 ? -8.517 -6.305 4.736 1.00 91.69 83 CYS A O 1
ATOM 626 N N . PRO A 1 84 ? -9.268 -6.312 6.861 1.00 88.50 84 PRO A N 1
ATOM 627 C CA . PRO A 1 84 ? -10.623 -6.663 6.473 1.00 88.50 84 PRO A CA 1
ATOM 628 C C . PRO A 1 84 ? -11.231 -5.589 5.561 1.00 88.50 84 PRO A C 1
ATOM 630 O O . PRO A 1 84 ? -11.150 -4.395 5.839 1.00 88.50 84 PRO A O 1
ATOM 633 N N . GLY A 1 85 ? -11.871 -6.024 4.477 1.00 87.12 85 GLY A N 1
ATOM 634 C CA . GLY A 1 85 ? -12.523 -5.139 3.511 1.00 87.12 85 GLY A CA 1
ATOM 635 C C . GLY A 1 85 ? -11.652 -4.722 2.325 1.00 87.12 85 GLY A C 1
ATOM 636 O O . GLY A 1 85 ? -12.208 -4.224 1.348 1.00 87.12 85 GLY A O 1
ATOM 637 N N . LEU A 1 86 ? -10.332 -4.965 2.347 1.00 90.00 86 LEU A N 1
ATOM 638 C CA . LEU A 1 86 ? -9.520 -4.866 1.130 1.00 90.00 86 LEU A CA 1
ATOM 639 C C . LEU A 1 86 ? -9.891 -6.011 0.188 1.00 90.00 86 LEU A C 1
ATOM 641 O O . LEU A 1 86 ? -9.444 -7.144 0.330 1.00 90.00 86 LEU A O 1
ATOM 645 N N . THR A 1 87 ? -10.758 -5.687 -0.761 1.00 89.56 87 THR A N 1
ATOM 646 C CA . THR A 1 87 ? -11.152 -6.555 -1.867 1.00 89.56 87 THR A CA 1
ATOM 647 C C . THR A 1 87 ? -10.734 -5.893 -3.178 1.00 89.56 87 THR A C 1
ATOM 649 O O . THR A 1 87 ? -10.503 -4.682 -3.188 1.00 89.56 87 THR A O 1
ATOM 652 N N . PRO A 1 88 ? -10.683 -6.629 -4.297 1.00 88.12 88 PRO A N 1
ATOM 653 C CA . PRO A 1 88 ? -10.251 -6.072 -5.587 1.00 88.12 88 PRO A CA 1
ATOM 654 C C . PRO A 1 88 ? -11.158 -4.939 -6.087 1.00 88.12 88 PRO A C 1
ATOM 656 O O . PRO A 1 88 ? -10.756 -4.101 -6.885 1.00 88.12 88 PRO A O 1
ATOM 659 N N . PHE A 1 89 ? -12.392 -4.890 -5.583 1.00 87.56 89 PHE A N 1
ATOM 660 C CA . PHE A 1 89 ? -13.379 -3.858 -5.896 1.00 87.56 89 PHE A CA 1
ATOM 661 C C . PHE A 1 89 ? -13.361 -2.679 -4.911 1.00 87.56 89 PHE A C 1
ATOM 663 O O . PHE A 1 89 ? -14.122 -1.726 -5.077 1.00 87.56 89 PHE A O 1
ATOM 670 N N . ALA A 1 90 ? -12.541 -2.745 -3.860 1.00 88.62 90 ALA A N 1
ATOM 671 C CA . ALA A 1 90 ? -12.412 -1.681 -2.879 1.00 88.62 90 ALA A CA 1
ATOM 672 C C . ALA A 1 90 ? -11.315 -0.692 -3.283 1.00 88.62 90 ALA A C 1
ATOM 674 O O . ALA A 1 90 ? -10.208 -1.069 -3.662 1.00 88.62 90 ALA A O 1
ATOM 675 N N . THR A 1 91 ? -11.589 0.593 -3.089 1.00 90.06 91 THR A N 1
ATOM 676 C CA . THR A 1 91 ? -10.560 1.631 -3.119 1.00 90.06 91 THR A CA 1
ATOM 677 C C . THR A 1 91 ? -9.892 1.699 -1.751 1.00 90.06 91 THR A C 1
ATOM 679 O O . THR A 1 91 ? -10.569 1.844 -0.732 1.00 90.06 91 THR A O 1
ATOM 682 N N . ALA A 1 92 ? -8.564 1.630 -1.701 1.00 92.12 92 ALA A N 1
ATOM 683 C CA . ALA A 1 92 ? -7.820 1.830 -0.463 1.00 92.12 92 ALA A CA 1
ATOM 684 C C . ALA A 1 92 ? -7.564 3.325 -0.222 1.00 92.12 92 ALA A C 1
ATOM 686 O O . ALA A 1 92 ? -6.858 3.979 -0.988 1.00 92.12 92 ALA A O 1
ATOM 687 N N . ALA A 1 93 ? -8.110 3.863 0.865 1.00 92.12 93 ALA A N 1
ATOM 688 C CA . ALA A 1 93 ? -7.780 5.191 1.363 1.00 92.12 93 ALA A CA 1
ATOM 689 C C . ALA A 1 93 ? -6.675 5.070 2.420 1.00 92.12 93 ALA A C 1
ATOM 691 O O . ALA A 1 93 ? -6.870 4.412 3.443 1.00 92.12 93 ALA A O 1
ATOM 692 N N . VAL A 1 94 ? -5.522 5.693 2.169 1.00 94.19 94 VAL A N 1
ATOM 693 C CA . VAL A 1 94 ? -4.379 5.696 3.092 1.00 94.19 94 VAL A CA 1
ATOM 694 C C . VAL A 1 94 ? -4.263 7.070 3.746 1.00 94.19 94 VAL A C 1
ATOM 696 O O . VAL A 1 94 ? -4.089 8.076 3.062 1.00 94.19 94 VAL A O 1
ATOM 699 N N . GLU A 1 95 ? -4.367 7.118 5.070 1.00 93.69 95 GLU A N 1
ATOM 700 C CA . GLU A 1 95 ? -4.124 8.313 5.877 1.00 93.69 95 GLU A CA 1
ATOM 701 C C . GLU A 1 95 ? -2.610 8.416 6.129 1.00 93.69 95 GLU A C 1
ATOM 703 O O . GLU A 1 95 ? -2.076 7.802 7.057 1.00 93.69 95 GLU A O 1
ATOM 708 N N . THR A 1 96 ? -1.913 9.154 5.263 1.00 90.94 96 THR A N 1
ATOM 709 C CA . THR A 1 96 ? -0.450 9.288 5.293 1.00 90.94 96 THR A CA 1
ATOM 710 C C . THR A 1 96 ? 0.016 10.289 6.340 1.00 90.94 96 THR A C 1
ATOM 712 O O . THR A 1 96 ? -0.463 11.425 6.388 1.00 90.94 96 THR A O 1
ATOM 715 N N . THR A 1 97 ? 1.031 9.918 7.115 1.00 82.44 97 THR A N 1
ATOM 716 C CA . THR A 1 97 ? 1.709 10.815 8.062 1.00 82.44 97 THR A CA 1
ATOM 717 C C . THR A 1 97 ? 2.930 11.505 7.436 1.00 82.44 97 THR A C 1
ATOM 719 O O . THR A 1 97 ? 4.040 11.423 7.949 1.00 82.44 97 THR A O 1
ATOM 722 N N . GLY A 1 98 ? 2.750 12.197 6.302 1.00 83.50 98 GLY A N 1
ATOM 723 C CA . GLY A 1 98 ? 3.811 12.982 5.654 1.00 83.50 98 GLY A CA 1
ATOM 724 C C . GLY A 1 98 ? 3.821 12.888 4.128 1.00 83.50 98 GLY A C 1
ATOM 725 O O . GLY A 1 98 ? 2.776 12.791 3.496 1.00 83.50 98 GLY A O 1
ATOM 726 N N . ALA A 1 99 ? 5.018 12.939 3.533 1.00 85.62 99 ALA A N 1
ATOM 727 C CA . ALA A 1 99 ? 5.233 12.941 2.077 1.00 85.62 99 ALA A CA 1
ATOM 728 C C . ALA A 1 99 ? 5.319 11.531 1.445 1.00 85.62 99 ALA A C 1
ATOM 730 O O . ALA A 1 99 ? 5.769 11.367 0.306 1.00 85.62 99 ALA A O 1
ATOM 731 N N . GLY A 1 100 ? 4.961 10.493 2.196 1.00 91.81 100 GLY A N 1
ATOM 732 C CA . GLY A 1 100 ? 5.119 9.105 1.786 1.00 91.81 100 GLY A CA 1
ATOM 733 C C . GLY A 1 100 ? 4.145 8.173 2.483 1.00 91.81 100 GLY A C 1
ATOM 734 O O . GLY A 1 100 ? 3.420 8.582 3.385 1.00 91.81 100 GLY A O 1
ATOM 735 N N . TYR A 1 101 ? 4.169 6.921 2.042 1.00 94.25 101 TYR A N 1
ATOM 736 C CA . TYR A 1 101 ? 3.509 5.807 2.708 1.00 94.25 101 TYR A CA 1
ATOM 737 C C . TYR A 1 101 ? 4.483 5.200 3.705 1.00 94.25 101 TYR A C 1
ATOM 739 O O . TYR A 1 101 ? 5.585 4.801 3.327 1.00 94.25 101 TYR A O 1
ATOM 747 N N . CYS A 1 102 ? 4.092 5.146 4.965 1.00 93.62 102 CYS A N 1
ATOM 748 C CA . CYS A 1 102 ? 4.965 4.807 6.073 1.00 93.62 102 CYS A CA 1
ATOM 749 C C . CYS A 1 102 ? 4.397 3.669 6.917 1.00 93.62 102 CYS A C 1
ATOM 751 O O . CYS A 1 102 ? 3.189 3.434 6.988 1.00 93.62 102 CYS A O 1
ATOM 753 N N . GLU A 1 103 ? 5.292 2.998 7.633 1.00 94.06 103 GLU A N 1
ATOM 754 C CA . GLU A 1 103 ? 4.909 2.146 8.756 1.00 94.06 103 GLU A CA 1
ATOM 755 C C . GLU A 1 103 ? 4.083 2.950 9.770 1.00 94.06 103 GLU A C 1
ATOM 757 O O . GLU A 1 103 ? 4.414 4.084 10.119 1.00 94.06 103 GLU A O 1
ATOM 762 N N . GLY A 1 104 ? 2.982 2.372 10.239 1.00 93.88 104 GLY A N 1
ATOM 763 C CA . GLY A 1 104 ? 2.029 3.032 11.126 1.00 93.88 104 GLY A CA 1
ATOM 764 C C . GLY A 1 104 ? 0.936 3.845 10.427 1.00 93.88 104 GLY A C 1
ATOM 765 O O . GLY A 1 104 ? 0.005 4.268 11.116 1.00 93.88 104 GLY A O 1
ATOM 766 N N . ASP A 1 105 ? 0.994 4.040 9.105 1.00 95.25 105 ASP A N 1
ATOM 767 C CA . ASP A 1 105 ? -0.096 4.696 8.377 1.00 95.25 105 ASP A CA 1
ATOM 768 C C . ASP A 1 105 ? -1.380 3.864 8.448 1.00 95.25 105 ASP A C 1
ATOM 770 O O . ASP A 1 105 ? -1.367 2.626 8.503 1.00 95.25 105 ASP A O 1
ATOM 774 N N . LYS A 1 106 ? -2.513 4.567 8.465 1.00 95.56 106 LYS A N 1
ATOM 775 C CA . LYS A 1 106 ? -3.833 3.948 8.568 1.00 95.56 106 LYS A CA 1
ATOM 776 C C . LYS A 1 106 ? -4.412 3.740 7.182 1.00 95.56 106 LYS A C 1
ATOM 778 O O . LYS A 1 106 ? -4.343 4.621 6.333 1.00 95.56 106 LYS A O 1
ATOM 783 N N . VAL A 1 107 ? -5.026 2.588 6.972 1.00 95.44 107 VAL A N 1
ATOM 784 C CA . VAL A 1 107 ? -5.672 2.219 5.716 1.00 95.44 107 VAL A CA 1
ATOM 785 C C . VAL A 1 107 ? -7.124 1.880 5.985 1.00 95.44 107 VAL A C 1
ATOM 787 O O . VAL A 1 107 ? -7.442 1.193 6.957 1.00 95.44 107 VAL A O 1
ATOM 790 N N . ARG A 1 108 ? -8.002 2.352 5.105 1.00 92.75 108 ARG A N 1
ATOM 791 C CA . ARG A 1 108 ? -9.420 2.004 5.081 1.00 92.75 108 ARG A CA 1
ATOM 792 C C . ARG A 1 108 ? -9.806 1.536 3.693 1.00 92.75 108 ARG A C 1
ATOM 794 O O . ARG A 1 108 ? -9.460 2.171 2.699 1.00 92.75 108 ARG A O 1
ATOM 801 N N . ALA A 1 109 ? -10.576 0.461 3.638 1.00 91.00 109 ALA A N 1
ATOM 802 C CA . ALA A 1 109 ? -11.261 0.073 2.420 1.00 91.00 109 ALA A CA 1
ATOM 803 C C . ALA A 1 109 ? -12.525 0.923 2.232 1.00 91.00 109 ALA A C 1
ATOM 805 O O . ALA A 1 109 ? -13.332 1.069 3.155 1.00 91.00 109 ALA A O 1
ATOM 806 N N . VAL A 1 110 ? -12.703 1.464 1.032 1.00 88.38 110 VAL A N 1
ATOM 807 C CA . VAL A 1 110 ? -13.885 2.218 0.612 1.00 88.38 110 VAL A CA 1
ATOM 808 C C . VAL A 1 110 ? -14.517 1.470 -0.557 1.00 88.38 110 VAL A C 1
ATOM 810 O O . VAL A 1 110 ? -13.917 1.358 -1.623 1.00 88.38 110 VAL A 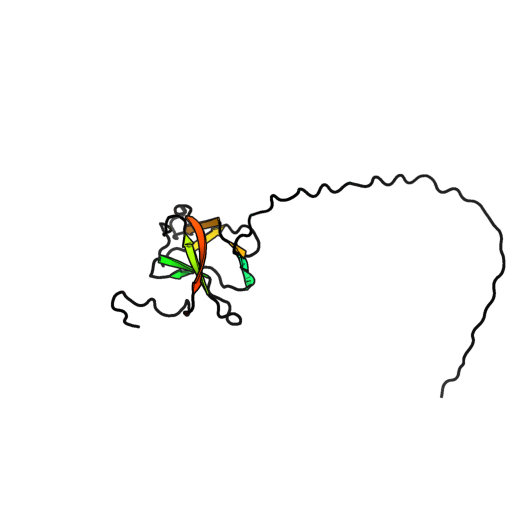O 1
ATOM 813 N N . MET A 1 111 ? -15.723 0.938 -0.360 1.00 83.19 111 MET A N 1
ATOM 814 C CA . MET A 1 111 ? -16.473 0.223 -1.396 1.00 83.19 111 MET A CA 1
ATOM 815 C C . MET A 1 111 ? -17.638 1.080 -1.877 1.00 83.19 111 MET A C 1
ATOM 817 O O . MET A 1 111 ? -18.609 1.258 -1.154 1.00 83.19 111 MET A O 1
ATOM 821 N N . LEU A 1 112 ? -17.584 1.587 -3.105 1.00 76.88 112 LEU A N 1
ATOM 822 C CA . LEU A 1 112 ? -18.700 2.343 -3.679 1.00 76.88 112 LEU A CA 1
ATOM 823 C C . LEU A 1 112 ? -19.824 1.392 -4.144 1.00 76.88 112 LEU A C 1
ATOM 825 O O . LEU A 1 112 ? -19.520 0.314 -4.652 1.00 76.88 112 LEU A O 1
ATOM 829 N N . PRO A 1 113 ? -21.115 1.759 -3.995 1.00 72.06 113 PRO A N 1
ATOM 830 C CA . PRO A 1 113 ? -21.644 3.041 -3.508 1.00 72.06 113 PRO A CA 1
ATOM 831 C C . PRO A 1 113 ? -21.814 3.121 -1.979 1.00 72.06 113 PRO A C 1
ATOM 833 O O . PRO A 1 113 ? -22.351 4.106 -1.477 1.00 72.06 113 PRO A O 1
ATOM 836 N N . ASN A 1 114 ? -21.407 2.093 -1.232 1.00 66.69 114 ASN A N 1
ATOM 837 C CA . ASN A 1 114 ? -21.596 2.043 0.211 1.00 66.69 114 ASN A CA 1
ATOM 838 C C . ASN A 1 114 ? -20.702 3.091 0.900 1.00 66.69 114 ASN A C 1
ATOM 840 O O . ASN A 1 114 ? -19.477 3.028 0.864 1.00 66.69 114 ASN A O 1
ATOM 844 N N . THR A 1 115 ? -21.307 4.090 1.534 1.00 64.88 115 THR A N 1
ATOM 845 C CA . THR A 1 115 ? -20.579 5.223 2.130 1.00 64.88 115 THR A CA 1
ATOM 846 C C . THR A 1 115 ? -19.944 4.909 3.480 1.00 64.88 115 THR A C 1
ATOM 848 O O . THR A 1 115 ? -19.233 5.756 4.014 1.00 64.88 115 THR A O 1
ATOM 851 N N . ILE A 1 116 ? -20.179 3.718 4.042 1.00 77.69 116 ILE A N 1
ATOM 852 C CA . ILE A 1 116 ? -19.603 3.308 5.324 1.00 77.69 116 ILE A CA 1
ATOM 853 C C . ILE A 1 116 ? -18.179 2.788 5.079 1.00 77.69 116 ILE A C 1
ATOM 855 O O . ILE A 1 116 ? -18.023 1.730 4.464 1.00 77.69 116 ILE A O 1
ATOM 859 N N . PRO A 1 117 ? -17.133 3.491 5.555 1.00 76.19 117 PRO A N 1
ATOM 860 C CA . PRO A 1 117 ? -15.764 3.015 5.430 1.00 76.19 117 PRO A CA 1
ATOM 861 C C . PRO A 1 117 ? -15.584 1.712 6.209 1.00 76.19 117 PRO A C 1
ATOM 863 O O . PRO A 1 117 ? -16.127 1.557 7.306 1.00 76.19 117 PRO A O 1
ATOM 866 N N . GLY A 1 118 ? -14.781 0.801 5.663 1.00 81.62 118 GLY A N 1
ATOM 867 C CA . GLY A 1 118 ? -14.378 -0.418 6.353 1.00 81.62 118 GLY A CA 1
ATOM 868 C C . GLY A 1 118 ? -13.558 -0.149 7.626 1.00 81.62 118 GLY A C 1
ATOM 869 O O . GLY A 1 118 ? -13.255 1.006 7.963 1.00 81.62 118 GLY A O 1
ATOM 870 N N . PRO A 1 119 ? -13.179 -1.217 8.351 1.00 89.75 119 PRO A N 1
ATOM 871 C CA . PRO A 1 119 ? -12.342 -1.089 9.536 1.00 89.75 119 PRO A CA 1
ATOM 872 C C . PRO A 1 119 ? -10.998 -0.433 9.203 1.00 89.75 119 PRO A C 1
ATOM 874 O O . PRO A 1 119 ? -10.509 -0.489 8.074 1.00 89.75 119 PRO A O 1
ATOM 877 N N . ILE A 1 120 ? -10.404 0.200 10.215 1.00 94.50 120 ILE A N 1
ATOM 878 C CA . ILE A 1 120 ? -9.074 0.795 10.097 1.00 94.50 120 ILE A CA 1
ATOM 879 C C . ILE A 1 120 ? -8.032 -0.296 10.284 1.00 94.50 120 ILE A C 1
ATOM 881 O O . ILE A 1 120 ? -8.014 -0.977 11.310 1.00 94.50 120 ILE A O 1
ATOM 885 N N . CYS A 1 121 ? -7.118 -0.384 9.333 1.00 95.12 121 CYS A N 1
ATOM 886 C CA . CYS A 1 121 ? -5.933 -1.221 9.402 1.00 95.12 121 CYS A CA 1
ATOM 887 C C . CYS A 1 121 ? -4.701 -0.339 9.554 1.00 95.12 121 CYS A C 1
ATOM 889 O O . CYS A 1 121 ? -4.690 0.800 9.094 1.00 95.12 121 CYS A O 1
ATOM 891 N N . VAL A 1 122 ? -3.655 -0.859 10.186 1.00 96.06 122 VAL A N 1
ATOM 892 C CA . VAL A 1 122 ? -2.392 -0.134 10.360 1.00 96.06 122 VAL A CA 1
ATOM 893 C C . VAL A 1 122 ? -1.312 -0.875 9.597 1.00 96.06 122 VAL A C 1
ATOM 895 O O . VAL A 1 122 ? -1.160 -2.085 9.787 1.00 96.06 122 VAL A O 1
ATOM 898 N N . ILE A 1 123 ? -0.579 -0.167 8.740 1.00 96.19 123 ILE A N 1
ATOM 899 C CA . ILE A 1 123 ? 0.590 -0.726 8.061 1.00 96.19 123 ILE A CA 1
ATOM 900 C C . ILE A 1 123 ? 1.622 -1.067 9.133 1.00 96.19 123 ILE A C 1
ATOM 902 O O . ILE A 1 123 ? 2.014 -0.217 9.928 1.00 96.19 123 ILE A O 1
ATOM 906 N N . ASP A 1 124 ? 2.028 -2.326 9.181 1.00 95.69 124 ASP A N 1
ATOM 907 C CA . ASP A 1 124 ? 3.127 -2.773 10.022 1.00 95.69 124 ASP A CA 1
ATOM 908 C C . ASP A 1 124 ? 4.455 -2.457 9.338 1.00 95.69 124 ASP A C 1
ATOM 910 O O . ASP A 1 124 ? 5.252 -1.695 9.871 1.00 95.69 124 ASP A O 1
ATOM 914 N N . HIS A 1 125 ? 4.636 -2.959 8.114 1.00 95.25 125 HIS A N 1
ATOM 915 C CA . HIS A 1 125 ? 5.821 -2.704 7.304 1.00 95.25 125 HIS A CA 1
ATOM 916 C C . HIS A 1 125 ? 5.533 -2.786 5.798 1.00 95.25 125 HIS A C 1
ATOM 918 O O . HIS A 1 125 ? 4.523 -3.346 5.357 1.00 95.25 125 HIS A O 1
ATOM 924 N N . LEU A 1 126 ? 6.441 -2.221 4.997 1.00 94.56 126 LEU A N 1
ATOM 925 C CA . LEU A 1 126 ? 6.390 -2.252 3.533 1.00 94.56 126 LEU A CA 1
ATOM 926 C C . LEU A 1 126 ? 7.409 -3.254 2.991 1.00 94.56 126 LEU A C 1
ATOM 928 O O . LEU A 1 126 ? 8.622 -3.057 3.088 1.00 94.56 126 LEU A O 1
ATOM 932 N N . MET A 1 127 ? 6.908 -4.334 2.397 1.00 93.88 127 MET A N 1
ATOM 933 C CA . MET A 1 127 ? 7.733 -5.401 1.839 1.00 93.88 127 MET A CA 1
ATOM 934 C C . MET A 1 127 ? 8.062 -5.104 0.370 1.00 93.88 127 MET A C 1
ATOM 936 O O . MET A 1 127 ? 7.133 -4.901 -0.412 1.00 93.88 127 MET A O 1
ATOM 940 N N . PRO A 1 128 ? 9.342 -5.094 -0.045 1.00 93.12 128 PRO A N 1
ATOM 941 C CA . PRO A 1 128 ? 9.702 -4.976 -1.455 1.00 93.12 128 PRO A CA 1
ATOM 942 C C . PRO A 1 128 ? 9.075 -6.098 -2.288 1.00 93.12 128 PRO A C 1
ATOM 944 O O . PRO A 1 128 ? 9.153 -7.271 -1.925 1.00 93.12 128 PRO A O 1
ATOM 947 N N . PHE A 1 129 ? 8.484 -5.737 -3.422 1.00 89.81 129 PHE A N 1
ATOM 948 C CA . PHE A 1 129 ? 7.911 -6.663 -4.389 1.00 89.81 129 PHE A CA 1
ATOM 949 C C . PHE A 1 129 ? 8.729 -6.628 -5.679 1.00 89.81 129 PHE A C 1
ATOM 951 O O . PHE A 1 129 ? 8.982 -5.556 -6.227 1.00 89.81 129 PHE A O 1
ATOM 958 N N . ALA A 1 130 ? 9.174 -7.802 -6.126 1.00 82.12 130 ALA A N 1
ATOM 959 C CA . ALA A 1 130 ? 10.051 -7.950 -7.287 1.00 82.12 130 ALA A CA 1
ATOM 960 C C . ALA A 1 130 ? 9.299 -8.166 -8.615 1.00 82.12 130 ALA A C 1
ATOM 962 O O . ALA A 1 130 ? 9.936 -8.163 -9.665 1.00 82.12 130 ALA A O 1
ATOM 963 N N . GLY A 1 131 ? 7.981 -8.392 -8.574 1.00 77.38 131 GLY A N 1
ATOM 964 C CA . GLY A 1 131 ? 7.149 -8.577 -9.767 1.00 77.38 131 GLY A CA 1
ATOM 965 C C . GLY A 1 131 ? 6.561 -7.270 -10.293 1.00 77.38 131 GLY A C 1
ATOM 966 O O . GLY A 1 131 ? 6.667 -6.222 -9.643 1.00 77.38 131 GLY A O 1
ATOM 967 N N . ASP A 1 132 ? 5.901 -7.341 -11.449 1.00 80.06 132 ASP A N 1
ATOM 968 C CA . ASP A 1 132 ? 5.044 -6.249 -11.892 1.00 80.06 132 ASP A CA 1
ATOM 969 C C . ASP A 1 132 ? 3.719 -6.297 -11.119 1.00 80.06 132 ASP A C 1
ATOM 971 O O . ASP A 1 132 ? 3.129 -7.358 -10.892 1.00 80.06 132 ASP A O 1
ATOM 975 N N . VAL A 1 133 ? 3.249 -5.137 -10.667 1.00 82.44 133 VAL A N 1
ATOM 976 C CA . VAL A 1 133 ? 1.942 -5.041 -10.006 1.00 82.44 133 VAL A CA 1
ATOM 977 C C . VAL A 1 133 ? 0.824 -5.344 -11.003 1.00 82.44 133 VAL A C 1
ATOM 979 O O . VAL A 1 133 ? -0.227 -5.810 -10.572 1.00 82.44 133 VAL A O 1
ATOM 982 N N . ASP A 1 134 ? 1.073 -5.165 -12.298 1.00 81.25 134 ASP A N 1
ATOM 983 C CA . ASP A 1 134 ? 0.115 -5.439 -13.367 1.00 81.25 134 ASP A CA 1
ATOM 984 C C . ASP A 1 134 ? 0.165 -6.899 -13.874 1.00 81.25 134 ASP A C 1
ATOM 986 O O . ASP A 1 134 ? -0.735 -7.321 -14.600 1.00 81.25 134 ASP A O 1
ATOM 990 N N . ASP A 1 135 ? 1.167 -7.699 -13.475 1.00 82.19 135 ASP A N 1
ATOM 991 C CA . ASP A 1 135 ? 1.217 -9.132 -13.810 1.00 82.19 135 ASP A CA 1
ATOM 992 C C . ASP A 1 135 ? 0.023 -9.868 -13.184 1.00 82.19 135 ASP A C 1
ATOM 994 O O . ASP A 1 135 ? -0.343 -9.538 -12.056 1.00 82.19 135 ASP A O 1
ATOM 998 N N . PRO A 1 136 ? -0.553 -10.907 -13.816 1.00 77.12 136 PRO A N 1
ATOM 999 C CA . PRO A 1 136 ? -1.598 -11.718 -13.192 1.00 77.12 136 PRO A CA 1
ATOM 1000 C C . PRO A 1 136 ? -1.125 -12.316 -11.858 1.00 77.12 136 PRO A C 1
ATOM 1002 O O . PRO A 1 136 ? 0.041 -12.688 -11.698 1.00 77.12 136 PRO A O 1
ATOM 1005 N N . VAL A 1 137 ? -2.021 -12.366 -10.862 1.00 74.56 137 VAL A N 1
ATOM 1006 C CA . VAL A 1 137 ? -1.725 -13.081 -9.608 1.00 74.56 137 VAL A CA 1
ATOM 1007 C C . VAL A 1 137 ? -1.652 -14.566 -9.973 1.00 74.56 137 VAL A C 1
ATOM 1009 O O . VAL A 1 137 ? -2.632 -15.064 -10.527 1.00 74.56 137 VAL A O 1
ATOM 1012 N N . PRO A 1 138 ? -0.547 -15.279 -9.686 1.00 69.75 138 PRO A N 1
ATOM 1013 C CA . PRO A 1 138 ? -0.507 -16.720 -9.888 1.00 69.75 138 PRO A CA 1
ATOM 1014 C C . PRO A 1 138 ? -1.648 -17.358 -9.101 1.00 69.75 138 PRO A C 1
ATOM 1016 O O . PRO A 1 138 ? -1.794 -17.102 -7.901 1.00 69.75 138 PRO A O 1
ATOM 1019 N N . ASP A 1 139 ? -2.464 -18.166 -9.766 1.00 69.50 139 ASP A N 1
ATOM 1020 C CA . ASP A 1 139 ? -3.484 -18.932 -9.067 1.00 69.50 139 ASP A CA 1
ATOM 1021 C C . ASP A 1 139 ? -2.837 -19.975 -8.135 1.00 69.50 139 ASP A C 1
ATOM 1023 O O . ASP A 1 139 ? -1.634 -20.249 -8.191 1.00 69.50 139 ASP A O 1
ATOM 1027 N N . ALA A 1 140 ? -3.627 -20.576 -7.241 1.00 58.81 140 ALA A N 1
ATOM 1028 C CA . ALA A 1 140 ? -3.126 -21.599 -6.318 1.00 58.81 140 ALA A CA 1
ATOM 1029 C C . ALA A 1 140 ? -2.549 -22.844 -7.033 1.00 58.81 140 ALA A C 1
ATOM 1031 O O . ALA A 1 140 ? -1.869 -23.649 -6.397 1.00 58.81 140 ALA A O 1
ATOM 1032 N N . SER A 1 141 ? -2.798 -23.003 -8.340 1.00 65.81 141 SER A N 1
ATOM 1033 C CA . SER A 1 141 ? -2.197 -24.034 -9.194 1.00 65.81 141 SER A CA 1
ATOM 1034 C C . SER A 1 141 ? -0.824 -23.658 -9.758 1.00 65.81 141 SER A C 1
ATOM 1036 O O . SER A 1 141 ? -0.171 -24.511 -10.357 1.00 65.81 141 SER A O 1
ATOM 1038 N N . GLY A 1 142 ? -0.354 -22.427 -9.547 1.00 56.22 142 GLY A N 1
ATOM 1039 C CA . GLY A 1 142 ? 0.942 -21.958 -10.029 1.00 56.22 142 GLY A CA 1
ATOM 1040 C C . GLY A 1 142 ? 1.000 -21.754 -11.544 1.00 56.22 142 GLY A C 1
ATOM 1041 O O . GLY A 1 142 ? 2.101 -21.639 -12.088 1.00 56.22 142 GLY A O 1
ATOM 1042 N N . ASN A 1 143 ? -0.148 -21.702 -12.224 1.00 48.72 143 ASN A N 1
ATOM 1043 C CA . ASN A 1 143 ? -0.192 -21.392 -13.645 1.00 48.72 143 ASN A CA 1
ATOM 1044 C C . ASN A 1 143 ? -0.207 -19.870 -13.834 1.00 48.72 143 ASN A C 1
ATOM 1046 O O . ASN A 1 143 ? -0.923 -19.142 -13.145 1.00 48.72 143 ASN 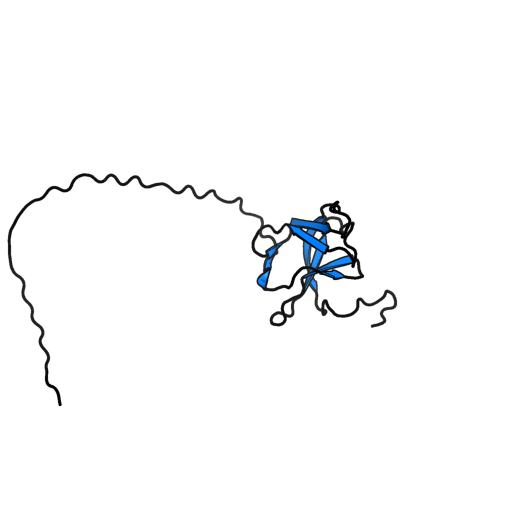A O 1
ATOM 1050 N N . LYS A 1 144 ? 0.659 -19.406 -14.739 1.00 51.62 144 LYS A N 1
ATOM 1051 C CA . LYS A 1 144 ? 0.729 -18.018 -15.202 1.00 51.62 144 LYS A CA 1
ATOM 1052 C C . LYS A 1 144 ? -0.181 -17.807 -16.398 1.00 51.62 144 LYS A C 1
ATOM 1054 O O . LYS A 1 144 ? -0.227 -18.725 -17.248 1.00 51.62 144 LYS A O 1
#

Foldseek 3Di:
DDDDDDDDDDDDDDDDDDDDDDDDDPPPPPPPPPPPPDPDPPWDWDQLVQFDFWAQDQVLWIKTQGDPVRRKIWTFQWDVRHFPQSHNQWHKDWQDPDRTDTFQIWIWTHHPPDRDIHDIITGHHIGIDPDGPPDDDQDPVRDD

Sequence (144 aa):
MIDRGKAGKDDIMTRSGITALFLLGIGLATISVATAGEAVPDRRCVVQSRVAAPVVRDDGRLYFRGQPDRKQSYIAVFKGGFCPGLTPFATAAVETTGAGYCEGDKVRAVMLPNTIPGPICVIDHLMPFAGDVDDPVPDASGNK

pLDDT: mean 75.71, std 19.1, range [39.5, 96.31]